Protein AF-Q5Z4M4-F1 (afdb_monomer_lite)

Structure (mmCIF, N/CA/C/O backbone):
data_AF-Q5Z4M4-F1
#
_entry.id   AF-Q5Z4M4-F1
#
loop_
_atom_site.group_PDB
_atom_site.id
_atom_site.type_symbol
_atom_site.label_atom_id
_atom_site.label_alt_id
_atom_site.label_comp_id
_atom_site.label_asym_id
_atom_site.label_entity_id
_atom_site.label_seq_id
_atom_site.pdbx_PDB_ins_code
_atom_site.Cartn_x
_atom_site.Cartn_y
_atom_site.Cartn_z
_atom_site.occupancy
_atom_site.B_iso_or_equiv
_atom_site.auth_seq_id
_atom_site.auth_comp_id
_atom_site.auth_asym_id
_atom_site.auth_atom_id
_atom_site.pdbx_PDB_model_num
ATOM 1 N N . MET A 1 1 ? 0.479 -8.405 30.324 1.00 60.56 1 MET A N 1
ATOM 2 C CA . MET A 1 1 ? 0.797 -7.938 28.948 1.00 60.56 1 MET A CA 1
ATOM 3 C C . MET A 1 1 ? -0.504 -7.679 28.196 1.00 60.56 1 MET A C 1
ATOM 5 O O . MET A 1 1 ? -1.395 -8.503 28.308 1.00 60.56 1 MET A O 1
ATOM 9 N N . GLY A 1 2 ? -0.642 -6.573 27.453 1.00 88.75 2 GLY A N 1
ATOM 10 C CA . GLY A 1 2 ? -1.879 -6.276 26.708 1.00 88.75 2 GLY A CA 1
ATOM 11 C C . GLY A 1 2 ? -1.994 -7.028 25.374 1.00 88.75 2 GLY A C 1
ATOM 12 O O . GLY A 1 2 ? -0.987 -7.223 24.693 1.00 88.75 2 GLY A O 1
ATOM 13 N N . ALA A 1 3 ? -3.215 -7.388 24.960 1.00 89.38 3 ALA A N 1
ATOM 14 C CA . ALA A 1 3 ? -3.481 -8.218 23.774 1.00 89.38 3 ALA A CA 1
ATOM 15 C C . ALA A 1 3 ? -2.821 -7.702 22.475 1.00 89.38 3 ALA A C 1
ATOM 17 O O . ALA A 1 3 ? -2.209 -8.474 21.735 1.00 89.38 3 ALA A O 1
ATOM 18 N N . TYR A 1 4 ? -2.845 -6.386 22.227 1.00 88.88 4 TYR A N 1
ATOM 19 C CA . TYR A 1 4 ? -2.191 -5.778 21.058 1.00 88.88 4 TYR A CA 1
A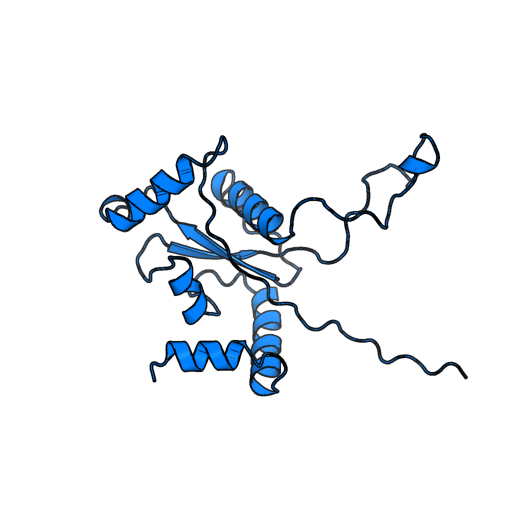TOM 20 C C . TYR A 1 4 ? -0.666 -5.984 21.022 1.00 88.88 4 TYR A C 1
ATOM 22 O O . TYR A 1 4 ? -0.083 -5.993 19.939 1.00 88.88 4 TYR A O 1
ATOM 30 N N . ARG A 1 5 ? -0.009 -6.184 22.176 1.00 90.56 5 ARG A N 1
ATOM 31 C CA . ARG A 1 5 ? 1.423 -6.518 22.242 1.00 90.56 5 ARG A CA 1
ATOM 32 C C . ARG A 1 5 ? 1.662 -7.946 21.751 1.00 90.56 5 ARG A C 1
ATOM 34 O O . ARG A 1 5 ? 2.538 -8.141 20.917 1.00 90.56 5 ARG A O 1
ATOM 41 N N . CYS A 1 6 ? 0.837 -8.907 22.167 1.00 90.75 6 CYS A N 1
ATOM 42 C CA . CYS A 1 6 ? 0.903 -10.293 21.688 1.00 90.75 6 CYS A CA 1
ATOM 43 C C . CYS A 1 6 ? 0.696 -10.373 20.165 1.00 90.75 6 CYS A C 1
ATOM 45 O O . CYS A 1 6 ? 1.494 -10.990 19.461 1.00 90.75 6 CYS A O 1
ATOM 47 N N . VAL A 1 7 ? -0.309 -9.660 19.640 1.00 90.06 7 VAL A N 1
ATOM 48 C CA . VAL A 1 7 ? -0.548 -9.534 18.189 1.00 90.06 7 VAL A CA 1
ATOM 49 C C . VAL A 1 7 ? 0.661 -8.904 17.481 1.00 90.06 7 VAL A C 1
ATOM 51 O O . VAL A 1 7 ? 1.095 -9.397 16.440 1.00 90.06 7 VAL A O 1
ATOM 54 N N . SER A 1 8 ? 1.265 -7.856 18.052 1.00 90.00 8 SER A N 1
ATOM 55 C CA . SER A 1 8 ? 2.482 -7.245 17.502 1.00 90.00 8 SER A CA 1
ATOM 56 C C . SER A 1 8 ? 3.680 -8.194 17.432 1.00 90.00 8 SER A C 1
ATOM 58 O O . SER A 1 8 ? 4.396 -8.152 16.429 1.00 90.00 8 SER A O 1
ATOM 60 N N . GLU A 1 9 ? 3.908 -9.030 18.451 1.00 91.38 9 GLU A N 1
ATOM 61 C CA . GLU A 1 9 ? 4.995 -10.022 18.445 1.00 91.38 9 GLU A CA 1
ATOM 62 C C . GLU A 1 9 ? 4.741 -11.142 17.426 1.00 91.38 9 GLU A C 1
ATOM 64 O O . GLU A 1 9 ? 5.644 -11.501 16.666 1.00 91.38 9 GLU A O 1
ATOM 69 N N . LEU A 1 10 ? 3.499 -11.625 17.314 1.00 90.94 10 LEU A N 1
ATOM 70 C CA . LEU A 1 10 ? 3.113 -12.595 16.285 1.00 90.94 10 LEU A CA 1
ATOM 71 C C . LEU A 1 10 ? 3.422 -12.061 14.872 1.00 90.94 10 LEU A C 1
ATOM 73 O O . LEU A 1 10 ? 4.051 -12.736 14.058 1.00 90.94 10 LEU A O 1
ATOM 77 N N . TRP A 1 11 ? 3.088 -10.794 14.608 1.00 89.25 11 TRP A N 1
ATOM 78 C CA . TRP A 1 11 ? 3.383 -10.124 13.336 1.00 89.25 11 TRP A CA 1
ATOM 79 C C . TRP A 1 11 ? 4.862 -9.770 13.101 1.00 89.25 11 TRP A C 1
ATOM 81 O O . TRP A 1 11 ? 5.203 -9.369 11.981 1.00 89.25 11 TRP A O 1
ATOM 91 N N . ARG A 1 12 ? 5.743 -9.897 14.103 1.00 89.62 12 ARG A N 1
ATOM 92 C CA . ARG A 1 12 ? 7.204 -9.867 13.900 1.00 89.62 12 ARG A CA 1
ATOM 93 C C . ARG A 1 12 ? 7.690 -11.211 13.348 1.00 89.62 12 ARG A C 1
ATOM 95 O O . ARG A 1 12 ? 8.468 -11.228 12.399 1.00 89.62 12 ARG A O 1
ATOM 102 N N . ARG A 1 13 ? 7.155 -12.334 13.843 1.00 91.94 13 ARG A N 1
ATOM 103 C CA . ARG A 1 13 ? 7.494 -13.707 13.412 1.00 91.94 13 ARG A CA 1
ATOM 104 C C . ARG A 1 13 ? 6.708 -14.159 12.167 1.00 91.94 13 ARG A C 1
ATOM 106 O O . ARG A 1 13 ? 6.075 -15.215 12.160 1.00 91.94 13 ARG A O 1
ATOM 113 N N . LYS A 1 14 ? 6.759 -13.372 11.082 1.00 86.00 14 LYS A N 1
ATOM 114 C CA . LYS A 1 14 ? 5.960 -13.601 9.853 1.00 86.00 14 LYS A CA 1
ATOM 115 C C . LYS A 1 14 ? 6.206 -14.939 9.143 1.00 86.00 14 LYS A C 1
ATOM 117 O O . LYS A 1 14 ? 5.315 -15.371 8.424 1.00 86.00 14 LYS A O 1
ATOM 122 N N . GLN A 1 15 ? 7.387 -15.537 9.311 1.00 90.12 15 GLN A N 1
ATOM 123 C CA . GLN A 1 15 ? 7.770 -16.817 8.695 1.00 90.12 15 GLN A CA 1
ATOM 124 C C . GLN A 1 15 ? 7.279 -18.050 9.471 1.00 90.12 15 GLN A C 1
ATOM 126 O O . GLN A 1 15 ? 7.427 -19.156 8.971 1.00 90.12 15 GLN A O 1
ATOM 131 N N . SER A 1 16 ? 6.684 -17.881 10.659 1.00 93.62 16 SER A N 1
ATOM 132 C CA . SER A 1 16 ? 6.052 -18.994 11.382 1.00 93.62 16 SER A CA 1
ATOM 133 C C . SER A 1 16 ? 4.924 -19.628 10.561 1.00 93.62 16 SER A C 1
ATOM 135 O O . SER A 1 16 ? 4.264 -18.939 9.775 1.00 93.62 16 SER A O 1
ATOM 137 N N . ASP A 1 17 ? 4.667 -20.921 10.761 1.00 93.94 17 ASP A N 1
ATOM 138 C CA . ASP A 1 17 ? 3.658 -21.663 9.993 1.00 93.94 17 ASP A CA 1
ATOM 139 C C . ASP A 1 17 ? 2.259 -21.066 10.150 1.00 93.94 17 ASP A C 1
ATOM 141 O O . ASP A 1 17 ? 1.567 -20.843 9.158 1.00 93.94 17 ASP A O 1
ATOM 145 N N . VAL A 1 18 ? 1.892 -20.675 11.377 1.00 92.56 18 VAL A N 1
ATOM 146 C CA . VAL A 1 18 ? 0.624 -19.992 11.688 1.00 92.56 18 VAL A CA 1
ATOM 147 C C . VAL A 1 18 ? 0.470 -18.710 10.863 1.00 92.56 18 VAL A C 1
ATOM 149 O O . VAL A 1 18 ? -0.542 -18.519 10.186 1.00 92.56 18 VAL A O 1
ATOM 152 N N . MET A 1 19 ? 1.480 -17.832 10.863 1.00 90.12 19 MET A N 1
ATOM 153 C CA . MET A 1 19 ? 1.413 -16.580 10.101 1.00 90.12 19 MET A CA 1
ATOM 154 C C . MET A 1 19 ? 1.469 -16.807 8.592 1.00 90.12 19 MET A C 1
ATOM 156 O O . MET A 1 19 ? 0.818 -16.070 7.851 1.00 90.12 19 MET A O 1
ATOM 160 N N . THR A 1 20 ? 2.212 -17.814 8.135 1.00 90.19 20 THR A N 1
ATOM 161 C CA . THR A 1 20 ? 2.309 -18.184 6.720 1.00 90.19 20 THR A CA 1
ATOM 162 C C . THR A 1 20 ? 0.979 -18.737 6.206 1.00 90.19 20 THR A C 1
ATOM 164 O O . THR A 1 20 ? 0.530 -18.337 5.131 1.00 90.19 20 THR A O 1
ATOM 167 N N . PHE A 1 21 ? 0.309 -19.589 6.984 1.00 91.94 21 PHE A N 1
ATOM 168 C CA . PHE A 1 21 ? -1.020 -20.123 6.688 1.00 91.94 21 PHE A CA 1
ATOM 169 C C . PHE A 1 21 ? -2.079 -19.013 6.637 1.00 91.94 21 PHE A C 1
ATOM 171 O O . PHE A 1 21 ? -2.726 -18.829 5.604 1.00 91.94 21 PHE A O 1
ATOM 178 N N . VAL A 1 22 ? -2.190 -18.200 7.696 1.00 89.50 22 VAL A N 1
ATOM 179 C CA . VAL A 1 22 ? -3.161 -17.091 7.768 1.00 89.50 22 VAL A CA 1
ATOM 180 C C . VAL A 1 22 ? -2.960 -16.090 6.627 1.00 89.50 22 VAL A C 1
ATOM 182 O O . VAL A 1 22 ? -3.933 -15.642 6.020 1.00 89.50 22 VAL A O 1
ATOM 185 N N . GLN A 1 23 ? -1.709 -15.758 6.286 1.00 86.12 23 GLN A N 1
ATOM 186 C CA . GLN A 1 23 ? -1.417 -14.895 5.140 1.00 86.12 23 GLN A CA 1
ATOM 187 C C . GLN A 1 23 ? -1.875 -15.539 3.825 1.00 86.12 23 GLN A C 1
ATOM 189 O O . GLN A 1 23 ? -2.590 -14.878 3.071 1.00 86.12 23 GLN A O 1
ATOM 194 N N . ARG A 1 24 ? -1.523 -16.813 3.562 1.00 86.12 24 ARG A N 1
ATOM 195 C CA . ARG A 1 24 ? -1.916 -17.566 2.348 1.00 86.12 24 ARG A CA 1
ATOM 196 C C . ARG A 1 24 ? -3.421 -17.522 2.094 1.00 86.12 24 ARG A C 1
ATOM 198 O O . ARG A 1 24 ? -3.811 -17.176 0.981 1.00 86.12 24 ARG A O 1
ATOM 205 N N . VAL A 1 25 ? -4.233 -17.807 3.114 1.00 87.62 25 VAL A N 1
ATOM 206 C CA . VAL A 1 25 ? -5.702 -17.763 3.016 1.00 87.62 25 VAL A CA 1
ATOM 207 C C . VAL A 1 25 ? -6.184 -16.340 2.705 1.00 87.62 25 VAL A C 1
ATOM 209 O O . VAL A 1 25 ? -6.912 -16.135 1.735 1.00 87.62 25 VAL A O 1
ATOM 212 N N . ARG A 1 26 ? -5.702 -15.328 3.440 1.00 83.69 26 ARG A N 1
ATOM 213 C C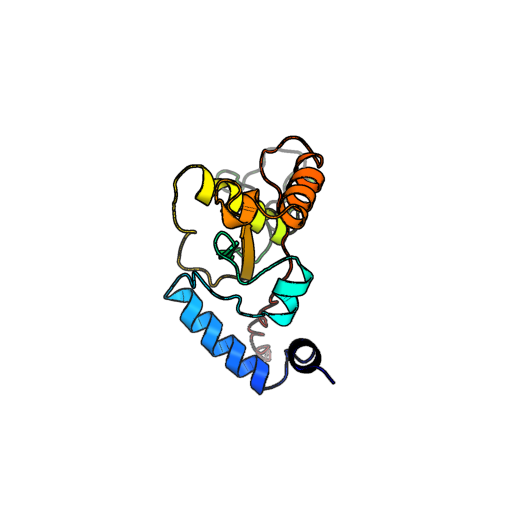A . ARG A 1 26 ? -6.112 -13.924 3.241 1.00 83.69 26 ARG A CA 1
ATOM 214 C C . ARG A 1 26 ? -5.804 -13.389 1.840 1.00 83.69 26 ARG A C 1
ATOM 216 O O . ARG A 1 26 ? -6.659 -12.761 1.233 1.00 83.69 26 ARG A O 1
ATOM 223 N N . CYS A 1 27 ? -4.635 -13.660 1.255 1.00 78.50 27 CYS A N 1
ATOM 224 C CA . CYS A 1 27 ? -4.353 -13.201 -0.119 1.00 78.50 27 CYS A CA 1
ATOM 225 C C . CYS A 1 27 ? -4.912 -14.102 -1.232 1.00 78.50 27 CYS A C 1
ATOM 227 O O . CYS A 1 27 ? -4.666 -13.813 -2.408 1.00 78.50 27 CYS A O 1
ATOM 229 N N . TRP A 1 28 ? -5.623 -15.180 -0.902 1.00 82.00 28 TRP A N 1
ATOM 230 C CA . TRP A 1 28 ? -6.550 -15.827 -1.831 1.00 82.00 28 TRP A CA 1
ATOM 231 C C . TRP A 1 28 ? -7.894 -15.090 -1.812 1.00 82.00 28 TRP A C 1
ATOM 233 O O . TRP A 1 28 ? -8.381 -14.694 -2.869 1.00 82.00 28 TRP A O 1
ATOM 243 N N . ASP A 1 29 ? -8.409 -14.804 -0.616 1.00 81.12 29 ASP A N 1
ATOM 244 C CA . ASP A 1 29 ? -9.665 -14.083 -0.387 1.00 81.12 29 ASP A CA 1
ATOM 245 C C . ASP A 1 29 ? -9.641 -12.661 -0.986 1.00 81.12 29 ASP A C 1
ATOM 247 O O . ASP A 1 29 ? -10.422 -12.334 -1.881 1.00 81.12 29 ASP A O 1
ATOM 251 N N . HIS A 1 30 ? -8.614 -11.870 -0.658 1.00 75.06 30 HIS A N 1
ATOM 252 C CA . HIS A 1 30 ? -8.397 -10.520 -1.198 1.00 75.06 30 HIS A CA 1
ATOM 253 C C . HIS A 1 30 ? -8.158 -10.440 -2.724 1.00 75.06 30 HIS A C 1
ATOM 255 O O . HIS A 1 30 ? -7.974 -9.346 -3.258 1.00 75.06 30 HIS A O 1
ATOM 261 N N . ARG A 1 31 ? -8.078 -11.566 -3.453 1.00 73.50 31 ARG A N 1
ATOM 262 C CA . ARG A 1 31 ? -8.103 -11.554 -4.933 1.00 73.50 31 ARG A CA 1
ATOM 263 C C . ARG A 1 31 ? -9.516 -11.626 -5.493 1.00 73.50 31 ARG A C 1
ATOM 265 O O . ARG A 1 31 ? -9.713 -11.231 -6.637 1.00 73.50 31 ARG A O 1
ATOM 272 N N . ARG A 1 32 ? -10.448 -12.194 -4.726 1.00 70.56 32 ARG A N 1
ATOM 273 C CA . ARG A 1 32 ? -11.846 -12.410 -5.108 1.00 70.56 32 ARG A CA 1
ATOM 274 C C . ARG A 1 32 ? -12.709 -11.214 -4.733 1.00 70.56 32 ARG A C 1
ATOM 276 O O . ARG A 1 32 ? -13.567 -10.835 -5.519 1.00 70.56 32 ARG A O 1
ATOM 283 N N . GLN A 1 33 ? -12.461 -10.616 -3.568 1.00 64.56 33 GLN A N 1
ATOM 284 C CA . GLN A 1 33 ? -13.224 -9.474 -3.069 1.00 64.56 33 GLN A CA 1
ATOM 285 C C . GLN A 1 33 ? -12.291 -8.346 -2.597 1.00 64.56 33 GLN A C 1
ATOM 287 O O . GLN A 1 33 ? -11.312 -8.617 -1.891 1.00 64.56 33 GLN A O 1
ATOM 292 N N . PRO A 1 34 ? -12.572 -7.073 -2.940 1.00 62.44 34 PRO A N 1
ATOM 293 C CA . PRO A 1 34 ? -11.980 -5.948 -2.236 1.00 62.44 34 PRO A CA 1
ATOM 294 C C . PRO A 1 34 ? -12.570 -5.921 -0.821 1.00 62.44 34 PRO A C 1
ATOM 296 O O . PRO A 1 34 ? -13.731 -5.571 -0.626 1.00 62.44 34 PRO A O 1
ATOM 299 N N . ALA A 1 35 ? -11.775 -6.322 0.170 1.00 56.44 35 ALA A N 1
ATOM 300 C CA . ALA A 1 35 ? -12.171 -6.305 1.575 1.00 56.44 35 ALA A CA 1
ATOM 301 C C . ALA A 1 35 ? -12.264 -4.860 2.102 1.00 56.44 35 ALA A C 1
ATOM 303 O O . ALA A 1 35 ? -11.329 -4.351 2.717 1.00 56.44 35 ALA A O 1
ATOM 304 N N . ILE A 1 36 ? -13.387 -4.196 1.829 1.00 66.00 36 ILE A N 1
ATOM 305 C CA . ILE A 1 36 ? -13.757 -2.905 2.417 1.00 66.00 36 ILE A CA 1
ATOM 306 C C . ILE A 1 36 ? -14.246 -3.181 3.843 1.00 66.00 36 ILE A C 1
ATOM 308 O O . ILE A 1 36 ? -15.220 -3.909 4.029 1.00 66.00 36 ILE A O 1
ATOM 312 N N . GLY A 1 37 ? -13.580 -2.629 4.861 1.00 72.75 37 GLY A N 1
ATOM 313 C CA . GLY A 1 37 ? -14.023 -2.799 6.247 1.00 72.75 37 GLY A CA 1
ATOM 314 C C . GLY A 1 37 ? -12.905 -2.755 7.284 1.00 72.75 37 GLY A C 1
ATOM 315 O O . GLY A 1 37 ? -12.114 -1.817 7.328 1.00 72.75 37 GLY A O 1
ATOM 316 N N . ARG A 1 38 ? -12.884 -3.748 8.184 1.00 78.12 38 ARG A N 1
ATOM 317 C CA . ARG A 1 38 ? -11.967 -3.777 9.336 1.00 78.12 38 ARG A CA 1
ATOM 318 C C . ARG A 1 38 ? -10.524 -4.081 8.897 1.00 78.12 38 ARG A C 1
ATOM 320 O O . ARG A 1 38 ? -10.332 -4.989 8.090 1.00 78.12 38 ARG A O 1
ATOM 327 N N . PRO A 1 39 ? -9.504 -3.418 9.477 1.00 83.44 39 PRO A N 1
ATOM 328 C CA . PRO A 1 39 ? -8.110 -3.657 9.115 1.00 83.44 39 PRO A CA 1
ATOM 329 C C . PRO A 1 39 ? -7.675 -5.093 9.425 1.00 83.44 39 PRO A C 1
ATOM 331 O O . PRO A 1 39 ? -7.889 -5.606 10.528 1.00 83.44 39 PRO A O 1
ATOM 334 N N . THR A 1 40 ? -6.927 -5.696 8.501 1.00 83.62 40 THR A N 1
ATOM 335 C CA . THR A 1 40 ? -6.301 -7.026 8.640 1.00 83.62 40 THR A CA 1
ATOM 336 C C . THR A 1 40 ? -5.364 -7.098 9.848 1.00 83.62 40 THR A C 1
ATOM 338 O O . THR A 1 40 ? -5.099 -8.184 10.388 1.00 83.62 40 THR A O 1
ATOM 341 N N . ARG A 1 41 ? -4.847 -5.932 10.266 1.00 86.94 41 ARG A N 1
ATOM 342 C CA . ARG A 1 41 ? -3.900 -5.750 11.364 1.00 86.94 41 ARG A CA 1
ATOM 343 C C . ARG A 1 41 ? -4.282 -4.559 12.282 1.00 86.94 41 ARG A C 1
ATOM 345 O O . ARG A 1 41 ? -3.716 -3.469 12.141 1.00 86.94 41 ARG A O 1
ATOM 352 N N . PRO A 1 42 ? -5.181 -4.751 13.268 1.00 86.94 42 PRO A N 1
ATOM 353 C CA . PRO A 1 42 ? -5.690 -3.663 14.114 1.00 86.94 42 PRO A CA 1
ATOM 354 C C . PRO A 1 42 ? -4.658 -3.097 15.106 1.00 86.94 42 PRO A C 1
ATOM 356 O O . PRO A 1 42 ? -4.705 -1.910 15.420 1.00 86.94 42 PRO A O 1
ATOM 359 N N . ASP A 1 43 ? -3.683 -3.896 15.570 1.00 89.19 43 ASP A N 1
ATOM 360 C CA . ASP A 1 43 ? -2.600 -3.419 16.455 1.00 89.19 43 ASP A CA 1
ATOM 361 C C . ASP A 1 43 ? -1.716 -2.368 15.776 1.00 89.19 43 ASP A C 1
ATOM 363 O O . ASP A 1 43 ? -1.168 -1.484 16.435 1.00 89.19 43 ASP A O 1
ATOM 367 N N . LYS A 1 44 ? -1.568 -2.480 14.452 1.00 86.75 44 LYS A N 1
ATOM 368 C CA . LYS A 1 44 ? -0.816 -1.529 13.649 1.00 86.75 44 LYS A CA 1
ATOM 369 C C . LYS A 1 44 ? -1.685 -0.352 13.249 1.00 86.75 44 LYS A C 1
ATOM 371 O O . LYS A 1 44 ? -1.228 0.764 13.445 1.00 86.75 44 LYS A O 1
ATOM 376 N N . ALA A 1 45 ? -2.892 -0.588 12.731 1.00 87.12 45 ALA A N 1
ATOM 377 C CA . ALA A 1 45 ? -3.789 0.477 12.287 1.00 87.12 45 ALA A CA 1
ATOM 378 C C . ALA A 1 45 ? -3.974 1.544 13.384 1.00 87.12 45 ALA A C 1
ATOM 380 O O . ALA A 1 45 ? -3.713 2.722 13.146 1.00 87.12 45 ALA A O 1
ATOM 381 N N . ARG A 1 46 ? -4.250 1.126 14.630 1.00 87.81 46 ARG A N 1
ATOM 382 C CA . ARG A 1 46 ? -4.387 2.043 15.779 1.00 87.81 46 ARG A CA 1
ATOM 383 C C . ARG A 1 46 ? -3.143 2.889 16.074 1.00 87.81 46 ARG A C 1
ATOM 385 O O . ARG A 1 46 ? -3.275 4.015 16.535 1.00 87.81 46 ARG A O 1
ATOM 392 N N . ARG A 1 47 ? -1.929 2.395 15.790 1.00 87.19 47 ARG A N 1
ATOM 393 C CA . ARG A 1 47 ? -0.682 3.184 15.933 1.00 87.19 47 ARG A CA 1
ATOM 394 C C . ARG A 1 47 ? -0.506 4.244 14.846 1.00 87.19 47 ARG A C 1
ATOM 396 O O . ARG A 1 47 ? 0.394 5.065 14.962 1.00 87.19 47 ARG A O 1
ATOM 403 N N . LEU A 1 48 ? -1.304 4.186 13.784 1.00 82.69 48 LEU A N 1
ATOM 404 C CA . LEU A 1 48 ? -1.275 5.120 12.657 1.00 82.69 48 LEU A CA 1
ATOM 405 C C . LEU A 1 48 ? -2.390 6.168 12.730 1.00 82.69 48 LEU A C 1
ATOM 407 O O . LEU A 1 48 ? -2.460 7.012 11.847 1.00 82.69 48 LEU A O 1
ATOM 411 N N . GLY A 1 49 ? -3.249 6.101 13.753 1.00 84.50 49 GLY A N 1
ATOM 412 C CA . GLY A 1 49 ? -4.411 6.976 13.901 1.00 84.50 49 GLY A CA 1
ATOM 413 C C . GLY A 1 49 ? -5.747 6.359 13.477 1.00 84.50 49 GLY A C 1
ATOM 414 O O . GLY A 1 49 ? -6.751 7.058 13.537 1.00 84.50 49 GLY A O 1
ATOM 415 N N . ASP A 1 50 ? -5.797 5.074 13.095 1.00 86.12 50 ASP A N 1
ATOM 416 C CA . ASP A 1 50 ? -7.077 4.385 12.870 1.00 86.12 50 ASP A CA 1
ATOM 417 C C . ASP A 1 50 ? -7.896 4.310 14.165 1.00 86.12 50 ASP A C 1
ATOM 419 O O . ASP A 1 50 ? -7.397 3.889 15.220 1.00 86.12 50 ASP A O 1
ATOM 423 N N . LYS A 1 51 ? -9.173 4.674 14.067 1.00 88.31 51 LYS A N 1
ATOM 424 C CA . LYS A 1 51 ? -10.145 4.610 15.157 1.00 88.31 51 LYS A CA 1
ATOM 425 C C . LYS A 1 51 ? -11.378 3.873 14.664 1.00 88.31 51 LYS A C 1
ATOM 427 O O . LYS A 1 51 ? -11.865 4.112 13.568 1.00 88.31 51 LYS A O 1
ATOM 432 N N . ALA A 1 52 ? -11.946 3.035 15.526 1.00 88.19 52 ALA A N 1
ATOM 433 C CA . ALA A 1 52 ? -13.207 2.353 15.255 1.00 88.19 52 ALA A CA 1
ATOM 434 C C . ALA A 1 52 ? -14.407 3.307 15.442 1.00 88.19 52 ALA A C 1
ATOM 436 O O . ALA A 1 52 ? -15.226 3.098 16.333 1.00 88.19 52 ALA A O 1
ATOM 437 N N . LYS A 1 53 ? -14.477 4.362 14.623 1.00 88.56 53 LYS A N 1
ATOM 438 C CA . LYS A 1 53 ? -15.622 5.273 14.496 1.00 88.56 53 LYS A CA 1
ATOM 439 C C . LYS A 1 53 ? -16.037 5.407 13.030 1.00 88.56 53 LYS A C 1
ATOM 441 O O . LYS A 1 53 ? -15.278 5.045 12.131 1.00 88.56 53 LYS A O 1
ATOM 446 N N . GLN A 1 54 ? -17.246 5.907 12.797 1.00 87.31 54 GLN A N 1
ATOM 447 C CA . GLN A 1 54 ? -17.747 6.153 11.446 1.00 87.31 54 GLN A CA 1
ATOM 448 C C . GLN A 1 54 ? -16.883 7.211 10.729 1.00 87.31 54 GLN A C 1
ATOM 450 O O . GLN A 1 54 ? -16.297 8.089 11.366 1.00 87.31 54 GLN A O 1
ATOM 455 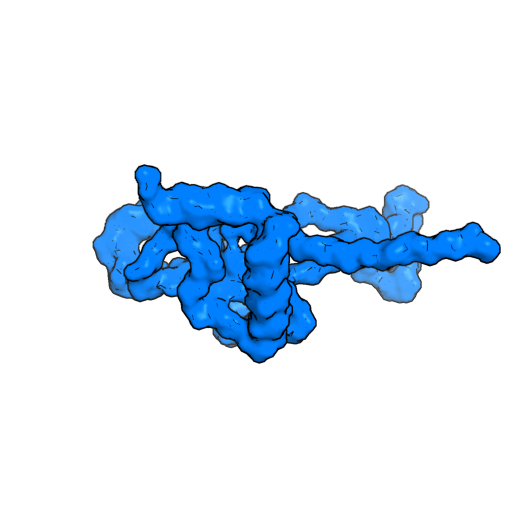N N . GLY A 1 55 ? -16.753 7.069 9.408 1.00 84.00 55 GLY A N 1
ATOM 456 C CA . GLY A 1 55 ? -15.911 7.917 8.558 1.00 84.00 55 GLY A CA 1
ATOM 457 C C . GLY A 1 55 ? -14.441 7.483 8.404 1.00 84.00 55 GLY A C 1
ATOM 458 O O . GLY A 1 55 ? -13.756 8.025 7.541 1.00 84.00 55 GLY A O 1
ATOM 459 N N . TYR A 1 56 ? -13.947 6.486 9.152 1.00 85.44 56 TYR A N 1
ATOM 460 C CA . TYR A 1 56 ? -12.718 5.769 8.770 1.00 85.44 56 TYR A CA 1
ATOM 461 C C . TYR A 1 56 ? -13.049 4.610 7.832 1.00 85.44 56 TYR A C 1
ATOM 463 O O . TYR A 1 56 ? -13.939 3.806 8.114 1.00 85.44 56 TYR A O 1
ATOM 471 N N . VAL A 1 57 ? -12.287 4.482 6.745 1.00 84.00 57 VAL A N 1
ATOM 472 C CA . VAL A 1 57 ? -12.408 3.374 5.789 1.00 84.00 57 VAL A CA 1
ATOM 473 C C . VAL A 1 57 ? -11.027 2.795 5.514 1.00 84.00 57 VAL A C 1
ATOM 475 O O . VAL A 1 57 ? -10.113 3.517 5.124 1.00 84.00 57 VAL A O 1
ATOM 478 N N . VAL A 1 58 ? -10.862 1.482 5.681 1.00 83.19 58 VAL A N 1
ATOM 479 C CA . VAL A 1 58 ? -9.636 0.786 5.268 1.00 83.19 58 VAL A CA 1
ATOM 480 C C . VAL A 1 58 ? -9.865 0.162 3.898 1.00 83.19 58 VAL A C 1
ATOM 482 O O . VAL A 1 58 ? -10.741 -0.689 3.741 1.00 83.19 58 VAL A O 1
ATOM 485 N N . LEU A 1 59 ? -9.070 0.585 2.912 1.00 80.56 59 LEU A N 1
ATOM 486 C CA . LEU A 1 59 ? -9.126 0.074 1.545 1.00 80.56 59 LEU A CA 1
ATOM 487 C C . LEU A 1 59 ? -7.867 -0.738 1.188 1.00 80.56 59 LEU A C 1
ATOM 489 O O . LEU A 1 59 ? -6.739 -0.269 1.394 1.00 80.56 59 LEU A O 1
ATOM 493 N N . PRO A 1 60 ? -8.024 -1.943 0.609 1.00 79.69 60 PRO A N 1
ATOM 494 C CA . PRO A 1 60 ? -6.913 -2.729 0.091 1.00 79.69 60 PRO A CA 1
ATOM 495 C C . PRO A 1 60 ? -6.464 -2.210 -1.286 1.00 79.69 60 PRO A C 1
ATOM 497 O O . PRO A 1 60 ? -7.233 -2.201 -2.245 1.00 79.69 60 PRO A O 1
ATOM 500 N N . CYS A 1 61 ? -5.189 -1.834 -1.417 1.00 78.62 61 CYS A N 1
ATOM 501 C CA . CYS A 1 61 ? -4.620 -1.333 -2.668 1.00 78.62 61 CYS A CA 1
ATOM 502 C C . CYS A 1 61 ? -3.767 -2.398 -3.401 1.00 78.62 61 CYS A C 1
ATOM 504 O O . CYS A 1 61 ? -2.748 -2.872 -2.862 1.00 78.62 61 CYS A O 1
ATOM 506 N N . PRO A 1 62 ? -4.107 -2.756 -4.657 1.00 76.38 62 PRO A N 1
ATOM 507 C CA . PRO A 1 62 ? -3.225 -3.507 -5.539 1.00 76.38 62 PRO A CA 1
ATOM 508 C C . PRO A 1 62 ? -2.044 -2.633 -5.978 1.00 76.38 62 PRO A C 1
ATOM 510 O O . PRO A 1 62 ? -2.197 -1.559 -6.546 1.00 76.38 62 PRO A O 1
ATOM 513 N N . SER A 1 63 ? -0.826 -3.128 -5.763 1.00 77.44 63 SER A N 1
ATOM 514 C CA . SER A 1 63 ? 0.404 -2.468 -6.217 1.00 77.44 63 SER A CA 1
ATOM 515 C C . SER A 1 63 ? 1.284 -3.484 -6.932 1.00 77.44 63 SER A C 1
ATOM 517 O O . SER A 1 63 ? 1.624 -4.524 -6.359 1.00 77.44 63 SER A O 1
ATOM 519 N N . ARG A 1 64 ? 1.636 -3.226 -8.197 1.00 80.31 64 ARG A N 1
ATOM 520 C CA . ARG A 1 64 ? 2.429 -4.170 -9.000 1.00 80.31 64 ARG A CA 1
ATOM 521 C C . ARG A 1 64 ? 3.867 -4.266 -8.475 1.00 80.31 64 ARG A C 1
ATOM 523 O O . ARG A 1 64 ? 4.498 -3.281 -8.089 1.00 80.31 64 ARG A O 1
ATOM 530 N N . ARG A 1 65 ? 4.401 -5.489 -8.453 1.00 80.94 65 ARG A N 1
ATOM 531 C CA . ARG A 1 65 ? 5.793 -5.780 -8.067 1.00 80.94 65 ARG A CA 1
ATOM 532 C C . ARG A 1 65 ? 6.736 -5.586 -9.267 1.00 80.94 65 ARG A C 1
ATOM 534 O O . ARG A 1 65 ? 6.275 -5.400 -10.384 1.00 80.94 65 ARG A O 1
ATOM 541 N N . GLY A 1 66 ? 8.051 -5.613 -9.028 1.00 85.56 66 GLY A N 1
ATOM 542 C CA . GLY A 1 66 ? 9.076 -5.330 -10.052 1.00 85.56 66 GLY A CA 1
ATOM 543 C C . GLY A 1 66 ? 9.573 -3.875 -10.082 1.00 85.56 66 GLY A C 1
ATOM 544 O O . GLY A 1 66 ? 9.237 -3.087 -9.194 1.00 85.56 66 GLY A O 1
ATOM 545 N N . GLY A 1 67 ? 10.430 -3.550 -11.054 1.00 85.25 67 GLY A N 1
ATOM 546 C CA . GLY A 1 67 ? 10.887 -2.183 -11.350 1.00 85.25 67 GLY A CA 1
ATOM 547 C C . GLY A 1 67 ? 9.898 -1.411 -12.231 1.00 85.25 67 GLY A C 1
ATOM 548 O O . GLY A 1 67 ? 8.769 -1.856 -12.436 1.00 85.25 67 GLY A O 1
ATOM 549 N N . ARG A 1 68 ? 10.316 -0.263 -12.779 1.00 88.00 68 ARG A N 1
ATOM 550 C CA . ARG A 1 68 ? 9.516 0.511 -13.743 1.00 88.00 68 ARG A CA 1
ATOM 551 C C . ARG A 1 68 ? 10.146 0.394 -15.129 1.00 88.00 68 ARG A C 1
ATOM 553 O O . ARG A 1 68 ? 11.222 0.933 -15.348 1.00 88.00 68 ARG A O 1
ATOM 560 N N . LYS A 1 69 ? 9.457 -0.237 -16.084 1.00 90.56 69 LYS A N 1
ATOM 561 C CA . LYS A 1 69 ? 9.857 -0.172 -17.498 1.00 90.56 69 LYS A CA 1
ATOM 562 C C . LYS A 1 69 ? 9.646 1.255 -18.022 1.00 90.56 69 LYS A C 1
ATOM 564 O O . LYS A 1 69 ? 8.619 1.871 -17.726 1.00 90.56 69 LYS A O 1
ATOM 569 N N . ARG A 1 70 ? 10.587 1.781 -18.809 1.00 91.38 70 ARG A N 1
ATOM 570 C CA . ARG A 1 70 ? 10.390 3.051 -19.527 1.00 91.38 70 ARG A CA 1
ATOM 571 C C . ARG A 1 70 ? 9.311 2.881 -20.615 1.00 91.38 70 ARG A C 1
ATOM 573 O O . ARG A 1 70 ? 9.421 1.930 -21.391 1.00 91.38 70 ARG A O 1
ATOM 580 N N . PRO A 1 71 ? 8.291 3.755 -20.704 1.00 91.50 71 PRO A N 1
ATOM 581 C CA . PRO A 1 71 ? 7.339 3.728 -21.811 1.00 91.50 71 PRO A CA 1
ATOM 582 C C . PRO A 1 71 ? 8.032 4.265 -23.069 1.00 91.50 71 PRO A C 1
ATOM 584 O O . PRO A 1 71 ? 8.368 5.444 -23.137 1.00 91.50 71 PRO A O 1
ATOM 587 N N . VAL A 1 72 ? 8.317 3.382 -24.027 1.00 93.31 72 VAL A N 1
ATOM 588 C CA . VAL A 1 72 ? 9.017 3.705 -25.279 1.00 93.31 72 VAL A CA 1
ATOM 589 C C . VAL A 1 72 ? 8.481 2.800 -26.385 1.00 93.31 72 VAL A C 1
ATOM 591 O O . VAL A 1 72 ? 8.371 1.587 -26.182 1.00 93.31 72 VAL A O 1
ATOM 594 N N . HIS A 1 73 ? 8.170 3.361 -27.556 1.00 91.75 73 HIS A N 1
ATOM 595 C CA . HIS A 1 73 ? 7.735 2.577 -28.713 1.00 91.75 73 HIS A CA 1
ATOM 596 C C . HIS A 1 73 ? 8.840 1.601 -29.151 1.00 91.75 73 HIS A C 1
ATOM 598 O O . HIS A 1 73 ? 10.008 1.983 -29.237 1.00 91.75 73 HIS A O 1
ATOM 604 N N . LYS A 1 74 ? 8.485 0.323 -29.358 1.00 91.44 74 LYS A N 1
ATOM 605 C CA . LYS A 1 74 ? 9.400 -0.797 -29.690 1.00 91.44 74 LYS A CA 1
ATOM 606 C C . LYS A 1 74 ? 10.613 -0.989 -28.752 1.00 91.44 74 LYS A C 1
ATOM 608 O O . LYS A 1 74 ? 11.436 -1.857 -29.001 1.00 91.44 74 LYS A O 1
ATOM 613 N N . GLY A 1 75 ? 10.718 -0.237 -27.651 1.00 90.50 75 GLY A N 1
ATOM 614 C CA . GLY A 1 75 ? 11.913 -0.223 -26.804 1.00 90.50 75 GLY A CA 1
ATOM 615 C C . GLY A 1 75 ? 13.130 0.467 -27.435 1.00 90.50 75 GLY A C 1
ATOM 616 O O . GLY A 1 75 ? 14.245 0.169 -27.029 1.00 90.50 75 GLY A O 1
ATOM 617 N N . ILE A 1 76 ? 12.952 1.375 -28.400 1.00 92.19 76 ILE A N 1
ATOM 618 C CA . ILE A 1 76 ? 14.067 2.069 -29.071 1.00 92.19 76 ILE A CA 1
ATOM 619 C C . ILE A 1 76 ? 14.219 3.481 -28.495 1.00 92.19 76 ILE A C 1
ATOM 621 O O . ILE A 1 76 ? 13.305 4.295 -28.603 1.00 92.19 76 ILE A O 1
ATOM 625 N N . VAL A 1 77 ? 15.368 3.788 -27.880 1.00 93.62 77 VAL A N 1
ATOM 626 C CA . VAL A 1 77 ? 15.648 5.116 -27.303 1.00 93.62 77 VAL A CA 1
ATOM 627 C C . VAL A 1 77 ? 16.710 5.844 -28.131 1.00 93.62 77 VAL A C 1
ATOM 629 O O . VAL A 1 77 ? 17.899 5.557 -28.004 1.00 93.62 77 VAL A O 1
ATOM 632 N N . TYR A 1 78 ? 16.290 6.836 -28.918 1.00 92.06 78 TYR A N 1
ATOM 633 C CA . TYR A 1 78 ? 17.139 7.661 -29.796 1.00 92.06 78 TYR A CA 1
ATOM 634 C C . TYR A 1 78 ? 18.000 8.684 -29.028 1.00 92.06 78 TYR A C 1
ATOM 636 O O . TYR A 1 78 ? 17.909 9.890 -29.231 1.00 92.06 78 TYR A O 1
ATOM 644 N N . SER A 1 79 ? 18.803 8.217 -28.072 1.00 92.88 79 SER A N 1
ATOM 645 C CA . SER A 1 79 ? 19.601 9.066 -27.180 1.00 92.88 79 SER A CA 1
ATOM 646 C C . SER A 1 79 ? 20.985 8.474 -26.910 1.00 92.88 79 SER A C 1
ATOM 648 O O . SER A 1 79 ? 21.219 7.291 -27.171 1.00 92.88 79 SER A O 1
ATOM 650 N N . LYS A 1 80 ? 21.890 9.292 -26.348 1.00 94.94 80 LYS A N 1
ATOM 651 C CA . LYS A 1 80 ? 23.246 8.878 -25.943 1.00 94.94 80 LYS A CA 1
ATOM 652 C C . LYS A 1 80 ? 23.205 7.583 -25.101 1.00 94.94 80 LYS A C 1
ATOM 654 O O . LYS A 1 80 ? 22.296 7.464 -24.275 1.00 94.94 80 LYS A O 1
ATOM 659 N N . PRO A 1 81 ? 24.194 6.669 -25.209 1.00 92.69 81 PRO A N 1
ATOM 660 C CA . PRO A 1 81 ? 24.173 5.345 -24.563 1.00 92.69 81 PRO A CA 1
ATOM 661 C C . PRO A 1 81 ? 23.771 5.336 -23.079 1.00 92.69 81 PRO A C 1
ATOM 663 O O . PRO A 1 81 ? 22.959 4.513 -22.662 1.00 92.69 81 PRO A O 1
ATOM 666 N N . LYS A 1 82 ? 24.221 6.334 -22.302 1.00 93.75 82 LYS A N 1
ATOM 667 C CA . LYS A 1 82 ? 23.842 6.568 -20.890 1.00 93.75 82 LYS A CA 1
ATOM 668 C C . LYS A 1 82 ? 22.326 6.540 -20.622 1.00 93.75 82 LYS A C 1
ATOM 670 O O . LYS A 1 82 ? 21.902 6.202 -19.520 1.00 93.75 82 LYS A O 1
ATOM 675 N N . HIS A 1 83 ? 21.505 6.916 -21.600 1.00 92.62 83 HIS A N 1
ATOM 676 C CA . HIS A 1 83 ? 20.054 7.044 -21.467 1.00 92.62 83 HIS A CA 1
ATOM 677 C C . HIS A 1 83 ? 19.267 5.908 -22.141 1.00 92.62 83 HIS A C 1
ATOM 679 O O . HIS A 1 83 ? 18.037 5.937 -22.098 1.00 92.62 83 HIS A O 1
ATOM 685 N N . GLN A 1 84 ? 19.930 4.896 -22.712 1.00 91.88 84 GLN A N 1
ATOM 686 C CA . GLN A 1 84 ? 19.277 3.785 -23.423 1.00 91.88 84 GLN A CA 1
ATOM 687 C C . GLN A 1 84 ? 18.691 2.698 -22.498 1.00 91.88 84 GLN A C 1
ATOM 689 O O . GLN A 1 84 ? 17.979 1.810 -22.958 1.00 91.88 84 GLN A O 1
ATOM 694 N N . GLY A 1 85 ? 18.921 2.773 -21.182 1.00 91.75 85 GLY A N 1
ATOM 695 C CA . GLY A 1 85 ? 18.341 1.839 -20.210 1.00 91.75 85 GLY A CA 1
ATOM 696 C C . GLY A 1 85 ? 16.803 1.871 -20.171 1.00 91.75 85 GLY A C 1
ATOM 697 O O . GLY A 1 85 ? 16.195 2.936 -20.039 1.00 91.75 85 GLY A O 1
ATOM 698 N N . ILE A 1 86 ? 16.168 0.692 -20.251 1.00 91.25 86 ILE A N 1
ATOM 699 C CA . ILE A 1 86 ? 14.697 0.540 -20.340 1.00 91.25 86 ILE A CA 1
ATOM 700 C C . ILE A 1 86 ? 14.111 -0.292 -19.192 1.00 91.25 86 ILE A C 1
ATOM 702 O O . ILE A 1 86 ? 13.120 0.122 -18.588 1.00 91.25 86 ILE A O 1
ATOM 706 N N . THR A 1 87 ? 14.686 -1.466 -18.906 1.00 88.75 87 THR A N 1
ATOM 707 C CA . THR A 1 87 ? 14.071 -2.481 -18.021 1.00 88.75 87 THR A CA 1
ATOM 708 C C . THR A 1 87 ? 14.564 -2.415 -16.575 1.00 88.75 87 THR A C 1
ATOM 710 O O . THR 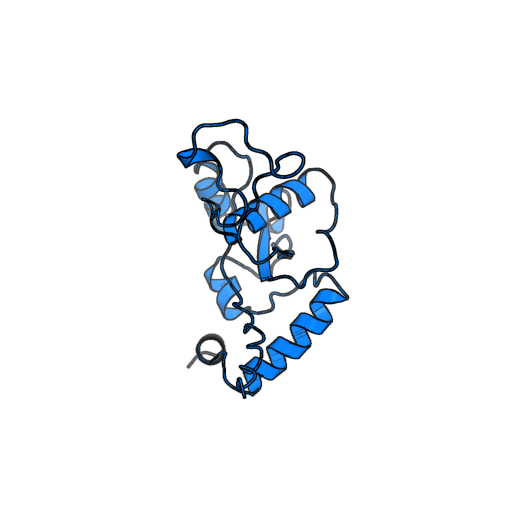A 1 87 ? 13.773 -2.582 -15.652 1.00 88.75 87 THR A O 1
ATOM 713 N N . GLN A 1 88 ? 15.853 -2.141 -16.353 1.00 88.12 88 GLN A N 1
ATOM 714 C CA . GLN A 1 88 ? 16.476 -2.152 -15.018 1.00 88.12 88 GLN A CA 1
ATOM 715 C C . GLN A 1 88 ? 16.286 -0.835 -14.231 1.00 88.12 88 GLN A C 1
ATOM 717 O O . GLN A 1 88 ? 16.959 -0.591 -13.230 1.00 88.12 88 GLN A O 1
ATOM 722 N N . LEU A 1 89 ? 15.360 0.028 -14.660 1.00 90.31 89 LEU A N 1
ATOM 723 C CA . LEU A 1 89 ? 15.093 1.302 -13.999 1.00 90.31 89 LEU A CA 1
ATOM 724 C C . LEU A 1 89 ? 14.292 1.099 -12.700 1.00 90.31 89 LEU A C 1
ATOM 726 O O . LEU A 1 89 ? 13.215 0.491 -12.668 1.00 90.31 89 LEU A O 1
ATOM 730 N N . LYS A 1 90 ? 14.816 1.662 -11.609 1.00 90.25 90 LYS A N 1
ATOM 731 C CA . LYS A 1 90 ? 14.113 1.785 -10.326 1.00 90.25 90 LYS A CA 1
ATOM 732 C C . LYS A 1 90 ? 13.249 3.048 -10.350 1.00 90.25 90 LYS A C 1
ATOM 734 O O . LYS A 1 90 ? 13.629 4.055 -10.943 1.00 90.25 90 LYS A O 1
ATOM 739 N N . PHE A 1 91 ? 12.077 2.997 -9.722 1.00 88.06 91 PHE A N 1
ATOM 740 C CA . PHE A 1 91 ? 11.261 4.197 -9.541 1.00 88.06 91 PHE A CA 1
ATOM 741 C C . PHE A 1 91 ? 11.767 5.003 -8.339 1.00 88.06 91 PHE A C 1
ATOM 743 O O . PHE A 1 91 ? 12.210 4.411 -7.359 1.00 88.06 91 PHE A O 1
ATOM 750 N N . GLN A 1 92 ? 11.701 6.335 -8.428 1.00 89.19 92 GLN A N 1
ATOM 751 C CA . GLN A 1 92 ? 12.245 7.239 -7.408 1.00 89.19 92 GLN A CA 1
ATOM 752 C C . GLN A 1 92 ? 11.410 7.253 -6.118 1.00 89.19 92 GLN A C 1
ATOM 754 O O . GLN A 1 92 ? 11.962 7.362 -5.029 1.00 89.19 92 GLN A O 1
ATOM 759 N N . ARG A 1 93 ? 10.077 7.119 -6.220 1.00 87.94 93 ARG A N 1
ATOM 760 C CA . ARG A 1 93 ? 9.195 7.022 -5.045 1.00 87.94 93 ARG A CA 1
ATOM 761 C C . ARG A 1 93 ? 9.025 5.567 -4.610 1.00 87.94 93 ARG A C 1
ATOM 763 O O . ARG A 1 93 ? 9.018 4.641 -5.424 1.00 87.94 93 ARG A O 1
ATOM 770 N N . ASN A 1 94 ? 8.777 5.373 -3.319 1.00 85.75 94 ASN A N 1
ATOM 771 C CA . ASN A 1 94 ? 8.392 4.074 -2.775 1.00 85.75 94 ASN A CA 1
ATOM 772 C C . ASN A 1 94 ? 7.011 3.640 -3.295 1.00 85.75 94 ASN A C 1
ATOM 774 O O . ASN A 1 94 ? 6.087 4.446 -3.371 1.00 85.75 94 ASN A O 1
ATOM 778 N N . LYS A 1 95 ? 6.823 2.334 -3.538 1.00 83.38 95 LYS A N 1
ATOM 779 C CA . LYS A 1 95 ? 5.526 1.748 -3.955 1.00 83.38 95 LYS A CA 1
ATOM 780 C C . LYS A 1 95 ? 4.357 2.038 -3.009 1.00 83.38 95 LYS A C 1
ATOM 782 O O . LYS A 1 95 ? 3.213 1.918 -3.428 1.00 83.38 95 LYS A O 1
ATOM 787 N N . ARG A 1 96 ? 4.655 2.396 -1.757 1.00 81.00 96 ARG A N 1
ATOM 788 C CA . ARG A 1 96 ? 3.674 2.818 -0.753 1.00 81.00 96 ARG A CA 1
ATOM 789 C C . ARG A 1 96 ? 3.065 4.180 -1.113 1.00 81.00 96 ARG A C 1
ATOM 791 O O . ARG A 1 96 ? 1.865 4.251 -1.310 1.00 81.00 96 ARG A O 1
ATOM 798 N N . SER A 1 97 ? 3.908 5.184 -1.368 1.00 84.19 97 SER A N 1
ATOM 799 C CA . SER A 1 97 ? 3.489 6.507 -1.860 1.00 84.19 97 SER A CA 1
ATOM 800 C C . SER A 1 97 ? 2.745 6.420 -3.198 1.00 84.19 97 SER A C 1
ATOM 802 O O . SER A 1 97 ? 1.785 7.148 -3.397 1.00 84.19 97 SER A O 1
ATOM 804 N N . VAL A 1 98 ? 3.113 5.480 -4.079 1.00 83.25 98 VAL A N 1
ATOM 805 C CA . VAL A 1 98 ? 2.339 5.215 -5.309 1.00 83.25 98 VAL A CA 1
ATOM 806 C C . VAL A 1 98 ? 0.955 4.635 -5.004 1.00 83.25 98 VAL A C 1
ATOM 808 O O . VAL A 1 98 ? -0.008 5.000 -5.658 1.00 83.25 98 VAL A O 1
ATOM 811 N N . ALA A 1 99 ? 0.836 3.728 -4.031 1.00 81.19 99 ALA A N 1
ATOM 812 C CA . ALA A 1 99 ? -0.456 3.170 -3.626 1.00 81.19 99 ALA A CA 1
ATOM 813 C C . ALA A 1 99 ? -1.359 4.222 -2.950 1.00 81.19 99 ALA A C 1
ATOM 815 O O . ALA A 1 99 ? -2.564 4.223 -3.183 1.00 81.19 99 ALA A O 1
ATOM 816 N N . GLU A 1 100 ? -0.768 5.122 -2.157 1.00 80.38 100 GLU A N 1
ATOM 817 C CA . GLU A 1 100 ? -1.433 6.291 -1.559 1.00 80.38 100 GLU A CA 1
ATOM 818 C C . GLU A 1 100 ? -2.004 7.210 -2.650 1.00 80.38 100 GLU A C 1
ATOM 820 O O . GLU A 1 100 ? -3.203 7.468 -2.667 1.00 80.38 100 GLU A O 1
ATOM 825 N N . GLU A 1 101 ? -1.165 7.610 -3.610 1.00 80.31 101 GLU A N 1
ATOM 826 C CA . GLU A 1 101 ? -1.519 8.463 -4.755 1.00 80.31 101 GLU A CA 1
ATOM 827 C C . GLU A 1 101 ? -2.593 7.820 -5.655 1.00 80.31 101 GLU A C 1
ATOM 829 O O . GLU A 1 101 ? -3.518 8.499 -6.096 1.00 80.31 101 GLU A O 1
ATOM 834 N N . LEU A 1 102 ? -2.525 6.499 -5.874 1.00 77.44 102 LEU A N 1
ATOM 835 C CA . LEU A 1 102 ? -3.521 5.756 -6.656 1.00 77.44 102 LEU A CA 1
ATOM 836 C C . LEU A 1 102 ? -4.910 5.749 -6.006 1.00 77.44 102 LEU A C 1
ATOM 838 O O . LEU A 1 102 ? -5.886 5.982 -6.713 1.00 77.44 102 LEU A O 1
ATOM 842 N N . LEU A 1 103 ? -5.014 5.485 -4.696 1.00 74.06 103 LEU A N 1
ATOM 843 C CA . LEU A 1 103 ? -6.313 5.507 -4.010 1.00 74.06 103 LEU A CA 1
ATOM 844 C C . LEU A 1 103 ? -6.834 6.928 -3.778 1.00 74.06 103 LEU A C 1
ATOM 846 O O . LEU A 1 103 ? -8.044 7.132 -3.840 1.00 74.06 103 LEU A O 1
ATOM 850 N N . GLY A 1 104 ? -5.939 7.894 -3.543 1.00 70.19 104 GLY A N 1
ATOM 851 C CA . GLY A 1 104 ? -6.297 9.308 -3.445 1.00 70.19 104 GLY A CA 1
ATOM 852 C C . GLY A 1 104 ? -6.986 9.806 -4.714 1.00 70.19 104 GLY A C 1
ATOM 853 O O . GLY A 1 104 ? -8.061 10.383 -4.625 1.00 70.19 104 GLY A O 1
ATOM 854 N N . ALA A 1 105 ? -6.426 9.510 -5.890 1.00 66.06 105 ALA A N 1
ATOM 855 C CA . ALA A 1 105 ? -7.036 9.887 -7.165 1.00 66.06 105 ALA A CA 1
ATOM 856 C C . ALA A 1 105 ? -8.321 9.090 -7.475 1.00 66.06 105 ALA A C 1
ATOM 858 O O . ALA A 1 105 ? -9.351 9.671 -7.808 1.00 66.06 105 ALA A O 1
ATOM 859 N N . SER A 1 106 ? -8.305 7.754 -7.346 1.00 62.69 106 SER A N 1
ATOM 860 C CA . SER A 1 106 ? -9.441 6.932 -7.798 1.00 62.69 106 SER A CA 1
ATOM 861 C C . SER A 1 106 ? -10.716 7.142 -6.977 1.00 62.69 106 SER A C 1
ATOM 863 O O . SER A 1 106 ? -11.812 7.134 -7.539 1.00 62.69 106 SER A O 1
ATOM 865 N N . TRP A 1 107 ? -10.586 7.320 -5.657 1.00 60.09 107 TRP A N 1
ATOM 866 C CA . TRP A 1 107 ? -11.743 7.462 -4.769 1.00 60.09 107 TRP A CA 1
ATOM 867 C C . TRP A 1 107 ? -12.355 8.869 -4.809 1.00 60.09 107 TRP A C 1
ATOM 869 O O . TRP A 1 107 ? -13.570 8.990 -4.691 1.00 60.09 107 TRP A O 1
ATOM 879 N N . VAL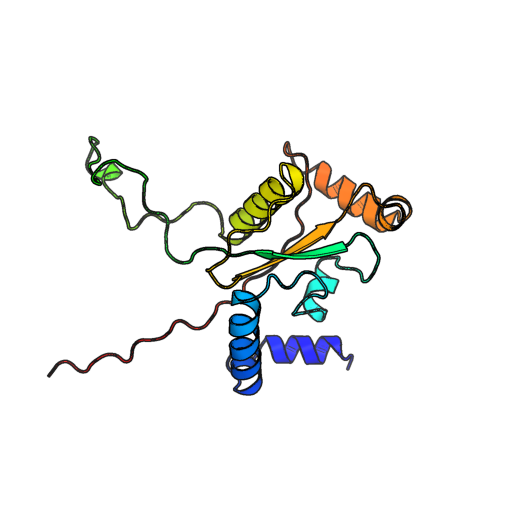 A 1 108 ? -11.539 9.910 -5.019 1.00 51.22 108 VAL A N 1
ATOM 880 C CA . VAL A 1 108 ? -12.002 11.308 -5.078 1.00 51.22 108 VAL A CA 1
ATOM 881 C C . VAL A 1 108 ? -12.692 11.625 -6.408 1.00 51.22 108 VAL A C 1
ATOM 883 O O . VAL A 1 108 ? -13.775 12.200 -6.394 1.00 51.22 108 VAL A O 1
ATOM 886 N N . ASP A 1 109 ? -12.115 11.222 -7.545 1.00 47.34 109 ASP A N 1
ATOM 887 C CA . ASP A 1 109 ? -12.571 11.720 -8.855 1.00 47.34 109 ASP A CA 1
ATOM 888 C C . ASP A 1 109 ? -13.692 10.886 -9.505 1.00 47.34 109 ASP A C 1
ATOM 890 O O . ASP A 1 109 ? -14.325 11.341 -10.456 1.00 47.34 109 ASP A O 1
ATOM 894 N N . SER A 1 110 ? -13.918 9.639 -9.067 1.00 41.00 110 SER A N 1
ATOM 895 C CA . SER A 1 110 ? -14.788 8.706 -9.816 1.00 41.00 110 SER A CA 1
ATOM 896 C C . SER A 1 110 ? -15.515 7.629 -9.003 1.00 41.00 110 SER A C 1
ATOM 898 O O . SER A 1 110 ? -16.248 6.833 -9.588 1.00 41.00 110 SER A O 1
ATOM 900 N N . GLY A 1 111 ? -15.292 7.537 -7.684 1.00 50.06 111 GLY A N 1
ATOM 901 C CA . GLY A 1 111 ? -15.827 6.445 -6.850 1.00 50.06 111 GLY A CA 1
ATOM 902 C C . GLY A 1 111 ? -15.398 5.038 -7.303 1.00 50.06 111 GLY A C 1
ATOM 903 O O . GLY A 1 111 ? -15.994 4.037 -6.903 1.00 50.06 111 GLY A O 1
ATOM 904 N N . CYS A 1 112 ? -14.394 4.942 -8.178 1.00 42.62 112 CYS A N 1
ATOM 905 C CA . CYS A 1 112 ? -14.127 3.731 -8.933 1.00 42.62 112 CYS A CA 1
ATOM 906 C C . CYS A 1 112 ? -13.208 2.783 -8.147 1.00 42.62 112 CYS A C 1
ATOM 908 O O . CYS A 1 112 ? -12.142 3.164 -7.656 1.00 42.62 112 CYS A O 1
ATOM 910 N N . SER A 1 113 ? -13.632 1.521 -8.036 1.00 50.78 113 SER A N 1
ATOM 911 C CA . SER A 1 113 ? -12.911 0.476 -7.300 1.00 50.78 113 SER A CA 1
ATOM 912 C C . SER A 1 113 ? -11.509 0.234 -7.887 1.00 50.78 113 SER A C 1
ATOM 914 O O . SER A 1 113 ? -11.355 0.245 -9.114 1.00 50.78 113 SER A O 1
ATOM 916 N N . PRO A 1 114 ? -10.467 -0.001 -7.061 1.00 51.38 114 PRO A N 1
ATOM 917 C CA . PRO A 1 114 ? -9.119 -0.235 -7.564 1.00 51.38 114 PRO A CA 1
ATOM 918 C C . PRO A 1 114 ? -9.047 -1.486 -8.463 1.00 51.38 114 PRO A C 1
ATOM 920 O O . PRO A 1 114 ? -9.698 -2.492 -8.179 1.00 51.38 114 PRO A O 1
ATOM 923 N N . PRO A 1 115 ? -8.218 -1.473 -9.527 1.00 49.88 115 PRO A N 1
ATOM 924 C CA . PRO A 1 115 ? -8.253 -2.484 -10.584 1.00 49.88 115 PRO A CA 1
ATOM 925 C C . PRO A 1 115 ? -7.961 -3.905 -10.078 1.00 49.88 115 PRO A C 1
ATOM 927 O O . PRO A 1 115 ? -6.854 -4.225 -9.626 1.00 49.88 115 PRO A O 1
ATOM 930 N N . THR A 1 116 ? -8.964 -4.770 -10.210 1.00 49.16 116 THR A N 1
ATOM 931 C CA . THR A 1 116 ? -8.982 -6.152 -9.718 1.00 49.16 116 THR A CA 1
ATOM 932 C C . THR A 1 116 ? -8.001 -7.057 -10.478 1.00 49.16 116 THR A C 1
ATOM 934 O O . THR A 1 116 ? -7.789 -6.909 -11.680 1.00 49.16 116 THR A O 1
ATOM 937 N N . GLY A 1 117 ? -7.397 -8.031 -9.784 1.00 54.34 117 GLY A N 1
ATOM 938 C CA . GLY A 1 117 ? -6.605 -9.114 -10.397 1.00 54.34 117 GLY A CA 1
ATOM 939 C C . GLY A 1 117 ? -5.163 -9.259 -9.893 1.00 54.34 117 GLY A C 1
ATOM 940 O O . GLY A 1 117 ? -4.580 -10.337 -9.992 1.00 54.34 117 GLY A O 1
ATOM 941 N N . THR A 1 118 ? -4.582 -8.223 -9.277 1.00 64.75 118 THR A N 1
ATOM 942 C CA . THR A 1 118 ? -3.350 -8.367 -8.471 1.00 64.75 118 THR A CA 1
ATOM 943 C C . THR A 1 118 ? -3.741 -8.399 -6.992 1.00 64.75 118 THR A C 1
ATOM 945 O O . THR A 1 118 ? -4.486 -7.512 -6.585 1.00 64.75 118 THR A O 1
ATOM 948 N N . PRO A 1 119 ? -3.254 -9.343 -6.158 1.00 60.91 119 PRO A N 1
ATOM 949 C CA . PRO A 1 119 ? -3.540 -9.299 -4.725 1.00 60.91 119 PRO A CA 1
ATOM 950 C C . PRO A 1 119 ? -3.036 -7.976 -4.118 1.00 60.91 119 PRO A C 1
ATOM 952 O O . PRO A 1 119 ? -1.924 -7.540 -4.462 1.00 60.91 119 PRO A O 1
ATOM 955 N N . PRO A 1 120 ? -3.810 -7.340 -3.221 1.00 68.56 120 PRO A N 1
ATOM 956 C CA . PRO A 1 120 ? -3.397 -6.114 -2.559 1.00 68.56 120 PRO A CA 1
ATOM 957 C C . PRO A 1 120 ? -2.126 -6.340 -1.741 1.00 68.56 120 PRO A C 1
ATOM 959 O O . PRO A 1 120 ? -1.932 -7.383 -1.117 1.00 68.56 120 PRO A O 1
ATOM 962 N N . ASN A 1 121 ? -1.225 -5.358 -1.786 1.00 70.56 121 ASN A N 1
ATOM 963 C CA . ASN A 1 121 ? 0.057 -5.396 -1.068 1.00 70.56 121 ASN A CA 1
ATOM 964 C C . ASN A 1 121 ? 0.109 -4.390 0.095 1.00 70.56 121 ASN A C 1
ATOM 966 O O . ASN A 1 121 ? 1.040 -4.436 0.906 1.00 70.56 121 ASN A O 1
ATOM 970 N N . PHE A 1 122 ? -0.874 -3.490 0.150 1.00 78.69 122 PHE A N 1
ATOM 971 C CA . PHE A 1 122 ? -1.012 -2.423 1.130 1.00 78.69 122 PHE A CA 1
ATOM 972 C C . PHE A 1 122 ? -2.484 -2.271 1.511 1.00 78.69 122 PHE A C 1
ATOM 974 O O . PHE A 1 122 ? -3.355 -2.372 0.652 1.00 78.69 122 PHE A O 1
ATOM 981 N N . GLU A 1 123 ? -2.730 -1.978 2.780 1.00 80.31 123 GLU A N 1
ATOM 982 C CA . GLU A 1 123 ? -3.981 -1.400 3.267 1.00 80.31 123 GLU A CA 1
ATOM 983 C C . GLU A 1 123 ? -3.720 0.079 3.539 1.00 80.31 123 GLU A C 1
ATOM 985 O O . GLU A 1 123 ? -2.666 0.442 4.075 1.00 80.31 123 GLU A O 1
ATOM 990 N N . ILE A 1 124 ? -4.653 0.928 3.123 1.00 83.12 124 ILE A N 1
ATOM 991 C CA . ILE A 1 124 ? -4.593 2.378 3.293 1.00 83.12 124 ILE A CA 1
ATOM 992 C C . ILE A 1 124 ? -5.832 2.796 4.073 1.00 83.12 124 ILE A C 1
ATOM 994 O O . ILE A 1 124 ? -6.939 2.355 3.774 1.00 83.12 124 ILE A O 1
ATOM 998 N N . ILE A 1 125 ? -5.612 3.620 5.092 1.00 85.62 125 ILE A N 1
ATOM 999 C CA . ILE A 1 125 ? -6.665 4.222 5.900 1.00 85.62 125 ILE A CA 1
ATOM 1000 C C . ILE A 1 125 ? -7.049 5.529 5.204 1.00 85.62 125 ILE A C 1
ATOM 1002 O O . ILE A 1 125 ? -6.188 6.378 4.967 1.00 85.62 125 ILE A O 1
ATOM 1006 N N . LEU A 1 126 ? -8.323 5.666 4.859 1.00 81.94 126 LEU A N 1
ATOM 1007 C CA . LEU A 1 126 ? -8.941 6.899 4.393 1.00 81.94 126 LEU A CA 1
ATOM 1008 C C . LEU A 1 126 ? -9.849 7.454 5.494 1.00 81.94 126 LEU A C 1
ATOM 1010 O O . LEU A 1 126 ? -10.370 6.704 6.324 1.00 81.94 126 LEU A O 1
ATOM 1014 N N . VAL A 1 127 ? -10.003 8.775 5.496 1.00 84.06 127 VAL A N 1
ATOM 1015 C CA . VAL A 1 127 ? -10.727 9.541 6.514 1.00 84.06 127 VAL A CA 1
ATOM 1016 C C . VAL A 1 127 ? -11.676 10.487 5.787 1.00 84.06 127 VAL A C 1
ATOM 1018 O O . VAL A 1 127 ? -11.224 11.332 5.016 1.00 84.06 127 VAL A O 1
ATOM 1021 N N . ASP A 1 128 ? -12.979 10.333 6.009 1.00 82.81 128 ASP A N 1
ATOM 1022 C CA . ASP A 1 128 ? -13.995 11.221 5.447 1.00 82.81 128 ASP A CA 1
ATOM 1023 C C . ASP A 1 128 ? -14.080 12.524 6.255 1.00 82.81 128 ASP A C 1
ATOM 1025 O O . ASP A 1 128 ? -14.645 12.579 7.347 1.00 82.81 128 ASP A O 1
ATOM 1029 N N . VAL A 1 129 ? -13.514 13.594 5.699 1.00 82.81 129 VAL A N 1
ATOM 1030 C CA . VAL A 1 129 ? -13.477 14.925 6.323 1.00 82.81 129 VAL A CA 1
ATOM 1031 C C . VAL A 1 129 ? -14.870 15.570 6.408 1.00 82.81 129 VAL A C 1
ATOM 1033 O O . VAL A 1 129 ? -15.084 16.441 7.251 1.00 82.81 129 VAL A O 1
ATOM 1036 N N . ALA A 1 130 ? -15.832 15.161 5.573 1.00 81.88 130 ALA A N 1
ATOM 1037 C CA . ALA A 1 130 ? -17.182 15.726 5.579 1.00 81.88 130 ALA A CA 1
ATOM 1038 C C . ALA A 1 130 ? -18.069 15.143 6.693 1.00 81.88 130 ALA A C 1
ATOM 1040 O O . ALA A 1 130 ? -19.027 15.796 7.120 1.00 81.88 130 ALA A O 1
ATOM 1041 N N . HIS A 1 131 ? -17.746 13.943 7.180 1.00 83.88 131 HIS A N 1
ATOM 1042 C CA . HIS A 1 131 ? -18.553 13.201 8.142 1.00 83.88 131 HIS A CA 1
ATOM 1043 C C . HIS A 1 131 ? -18.581 13.860 9.536 1.00 83.88 131 HIS A C 1
ATOM 1045 O O . HIS A 1 131 ? -17.536 14.213 10.089 1.00 83.88 131 HIS A O 1
ATOM 1051 N N . SER A 1 132 ? -19.771 13.987 10.139 1.00 89.62 132 SER A N 1
ATOM 1052 C CA . SER A 1 132 ? -19.974 14.659 11.438 1.00 89.62 132 SER A CA 1
ATOM 1053 C C . SER A 1 132 ? -19.084 14.082 12.537 1.00 89.62 132 SER A C 1
ATOM 1055 O O . SER A 1 132 ? -18.295 14.812 13.127 1.00 89.62 132 SER A O 1
ATOM 1057 N N . ALA A 1 133 ? -19.063 12.755 12.700 1.00 87.94 133 ALA A N 1
ATOM 1058 C CA . ALA A 1 133 ? -18.238 12.106 13.719 1.00 87.94 133 ALA A CA 1
ATOM 1059 C C . ALA A 1 133 ? -16.720 12.328 13.547 1.00 87.94 133 ALA A C 1
ATOM 1061 O O . ALA A 1 133 ? -15.962 11.977 14.444 1.00 87.94 133 ALA A O 1
ATOM 1062 N N . ILE A 1 134 ? -16.238 12.884 12.427 1.00 86.94 134 ILE A N 1
ATOM 1063 C CA . ILE A 1 134 ? -14.846 13.335 12.243 1.00 86.94 134 ILE A CA 1
ATOM 1064 C C . ILE A 1 134 ? -14.716 14.843 12.449 1.00 86.94 134 ILE A C 1
ATOM 1066 O O . ILE A 1 134 ? -13.757 15.280 13.085 1.00 86.94 134 ILE A O 1
ATOM 1070 N N . ARG A 1 135 ? -15.684 15.626 11.968 1.00 85.56 135 ARG A N 1
ATOM 1071 C CA . ARG A 1 135 ? -15.728 17.081 12.149 1.00 85.56 135 ARG A CA 1
ATOM 1072 C C . ARG A 1 135 ? -15.876 17.487 13.610 1.00 85.56 135 ARG A C 1
ATOM 1074 O O . ARG A 1 135 ? -15.245 18.456 14.005 1.00 85.56 135 ARG A O 1
ATOM 1081 N N . ASP A 1 136 ? -16.635 16.750 14.406 1.00 88.94 136 ASP A N 1
ATOM 1082 C CA . ASP A 1 136 ? -16.918 17.110 15.800 1.00 88.94 136 ASP A CA 1
ATOM 1083 C C . ASP A 1 136 ? -15.762 16.732 16.754 1.00 88.94 136 ASP A C 1
ATOM 1085 O O . ASP A 1 136 ? -15.719 17.164 17.904 1.00 88.94 136 ASP A O 1
ATOM 1089 N N . ASP A 1 137 ? -14.789 15.944 16.277 1.00 87.25 137 ASP A N 1
ATOM 1090 C CA . ASP A 1 137 ? -13.674 15.414 17.065 1.00 87.25 137 ASP A CA 1
ATOM 1091 C C . ASP A 1 137 ? -12.408 16.298 16.909 1.00 87.25 137 ASP A C 1
ATOM 1093 O O . ASP A 1 137 ? -11.687 16.191 15.906 1.00 87.25 137 ASP A O 1
ATOM 1097 N N . PRO A 1 138 ? -12.041 17.142 17.899 1.00 86.06 138 PRO A N 1
ATOM 1098 C CA . PRO A 1 138 ? -10.961 18.127 17.743 1.00 86.06 138 PRO A CA 1
ATOM 1099 C C . PRO A 1 138 ? -9.584 17.482 17.530 1.00 86.06 138 PRO A C 1
ATOM 1101 O O . PRO A 1 138 ? -8.708 18.058 16.887 1.00 86.06 138 PRO A O 1
ATOM 1104 N N . LYS A 1 139 ? -9.387 16.253 18.025 1.00 85.19 139 LYS A N 1
ATOM 1105 C CA . LYS A 1 139 ? -8.149 15.482 17.817 1.00 85.19 139 LYS A CA 1
ATOM 1106 C C . LYS A 1 139 ? -7.958 15.070 16.357 1.00 85.19 139 LYS A C 1
ATOM 1108 O O . LYS A 1 139 ? -6.819 14.987 15.907 1.00 85.19 139 LYS A O 1
ATOM 1113 N N . ASP A 1 140 ? -9.048 14.807 15.638 1.00 83.31 140 ASP A N 1
ATOM 1114 C CA . ASP A 1 140 ? -8.990 14.388 14.236 1.00 83.31 140 ASP A CA 1
ATOM 1115 C C . ASP A 1 140 ? -8.982 15.592 13.299 1.00 83.31 140 ASP A C 1
ATOM 1117 O O . ASP A 1 140 ? -8.203 15.592 12.348 1.00 83.31 140 ASP A O 1
ATOM 1121 N N . GLN A 1 141 ? -9.706 16.668 13.633 1.00 79.56 141 GLN A N 1
ATOM 1122 C CA . GLN A 1 141 ? -9.508 17.965 12.978 1.00 79.56 141 GLN A CA 1
ATOM 1123 C C . GLN A 1 141 ? -8.040 18.419 13.038 1.00 79.56 141 GLN A C 1
ATOM 1125 O O . GLN A 1 141 ? -7.468 18.758 12.004 1.00 79.56 141 GLN A O 1
ATOM 1130 N N . LEU A 1 142 ? -7.403 18.381 14.216 1.00 76.44 142 LEU A N 1
ATOM 1131 C CA . LEU A 1 142 ? -6.002 18.785 14.375 1.00 76.44 142 LEU A CA 1
ATOM 1132 C C . LEU A 1 142 ? -5.051 17.906 13.544 1.00 76.44 142 LEU A C 1
ATOM 1134 O O . LEU A 1 142 ? -4.137 18.421 12.900 1.00 76.44 142 LEU A O 1
ATOM 1138 N N . ALA A 1 143 ? -5.284 16.589 13.513 1.00 75.25 143 ALA A N 1
ATOM 1139 C CA . ALA A 1 143 ? -4.504 15.663 12.693 1.00 75.25 143 ALA A CA 1
ATOM 1140 C C . ALA A 1 143 ? -4.664 15.940 11.184 1.00 75.25 143 ALA A C 1
ATOM 1142 O O . ALA A 1 143 ? -3.681 15.890 10.442 1.00 75.25 143 ALA A O 1
ATOM 1143 N N . LEU A 1 144 ? -5.877 16.279 10.734 1.00 69.88 144 LEU A N 1
ATOM 1144 C CA . LEU A 1 144 ? -6.158 16.663 9.350 1.00 69.88 144 LEU A CA 1
ATOM 1145 C C . LEU A 1 144 ? -5.504 18.007 8.990 1.00 69.88 144 LEU A C 1
ATOM 1147 O O . LEU A 1 144 ? -4.840 18.092 7.958 1.00 69.88 144 LEU A O 1
ATOM 1151 N N . GLN A 1 145 ? -5.617 19.027 9.847 1.00 64.75 145 GLN A N 1
ATOM 1152 C CA . GLN A 1 145 ? -5.038 20.364 9.641 1.00 64.75 145 GLN A CA 1
ATOM 1153 C C . GLN A 1 145 ? -3.504 20.337 9.573 1.00 64.75 145 GLN A C 1
ATOM 1155 O O . GLN A 1 145 ? -2.920 20.866 8.624 1.00 64.75 145 GLN A O 1
ATOM 1160 N N . ALA A 1 146 ? -2.851 19.653 10.520 1.00 58.41 146 ALA A N 1
ATOM 1161 C CA . ALA A 1 146 ? -1.396 19.480 10.535 1.00 58.41 146 ALA A CA 1
ATOM 1162 C C . ALA A 1 146 ? -0.872 18.779 9.268 1.00 58.41 146 ALA A C 1
ATOM 1164 O O . ALA A 1 146 ? 0.271 18.976 8.855 1.00 58.41 146 ALA A O 1
ATOM 1165 N N . CYS A 1 147 ? -1.715 17.963 8.634 1.00 55.09 147 CYS A N 1
ATOM 1166 C CA . CYS A 1 147 ? -1.372 17.227 7.429 1.00 55.09 147 CYS A CA 1
ATOM 1167 C C . CYS A 1 147 ? -1.766 17.988 6.139 1.00 55.09 147 CYS A C 1
ATOM 1169 O O . CYS A 1 147 ? -1.082 17.852 5.128 1.00 55.09 147 CYS A O 1
ATOM 1171 N N . ALA A 1 148 ? -2.762 18.883 6.182 1.00 47.06 148 ALA A N 1
ATOM 1172 C CA . ALA A 1 148 ? -3.097 19.814 5.096 1.00 47.06 148 ALA A CA 1
ATOM 1173 C C . ALA A 1 148 ? -2.038 20.919 4.893 1.00 47.06 148 ALA A C 1
ATOM 1175 O O . ALA A 1 148 ? -1.787 21.349 3.766 1.00 47.06 148 ALA A O 1
ATOM 1176 N N . GLN A 1 149 ? -1.349 21.343 5.959 1.00 36.91 149 GLN A N 1
ATOM 1177 C CA . GLN A 1 149 ? -0.211 22.271 5.856 1.00 36.91 149 GLN A CA 1
ATOM 1178 C C . GLN A 1 149 ? 1.015 21.641 5.155 1.00 36.91 149 GLN A C 1
ATOM 1180 O O . GLN A 1 149 ? 1.899 22.357 4.676 1.00 36.91 149 GLN A O 1
ATOM 1185 N N . ALA A 1 150 ? 1.058 20.313 4.994 1.00 33.69 150 ALA A N 1
ATOM 1186 C CA . ALA A 1 150 ? 2.151 19.580 4.352 1.00 33.69 150 ALA A CA 1
ATOM 1187 C C . ALA A 1 150 ? 2.050 19.508 2.805 1.00 33.69 150 ALA A C 1
ATOM 1189 O O . ALA A 1 150 ? 2.217 18.443 2.215 1.00 33.69 150 ALA A O 1
ATOM 1190 N N . ARG A 1 151 ? 1.937 20.684 2.158 1.00 37.03 151 ARG A N 1
ATOM 1191 C CA . ARG A 1 151 ? 2.084 20.973 0.703 1.00 37.03 151 ARG A CA 1
ATOM 1192 C C . ARG A 1 151 ? 0.942 20.568 -0.251 1.00 37.03 151 ARG A C 1
ATOM 1194 O O . ARG A 1 151 ? 0.774 19.398 -0.557 1.00 37.03 151 ARG A O 1
ATOM 1201 N N . ARG A 1 152 ? 0.376 21.585 -0.928 1.00 31.67 152 ARG A N 1
ATOM 1202 C CA . ARG A 1 152 ? 0.018 21.657 -2.378 1.00 31.67 152 ARG A CA 1
ATOM 1203 C C . ARG A 1 152 ? -0.525 20.386 -3.086 1.00 31.67 152 ARG A C 1
ATOM 1205 O O . ARG A 1 152 ? -0.293 20.203 -4.278 1.00 31.67 152 ARG A O 1
ATOM 1212 N N . ALA A 1 153 ? -1.288 19.559 -2.389 1.00 31.94 153 ALA A N 1
ATOM 1213 C CA . ALA A 1 153 ? -2.228 18.579 -2.925 1.00 31.94 153 ALA A CA 1
ATOM 1214 C C . ALA A 1 153 ? -3.324 18.398 -1.856 1.00 31.94 153 ALA A C 1
ATOM 1216 O O . ALA A 1 153 ? -2.982 18.376 -0.674 1.00 31.94 153 ALA A O 1
ATOM 1217 N N . PRO A 1 154 ? -4.619 18.330 -2.210 1.00 31.88 154 PRO A N 1
ATOM 1218 C CA . PRO A 1 154 ? -5.684 18.615 -1.243 1.00 31.88 154 PRO A CA 1
ATOM 1219 C C . PRO A 1 154 ? -5.949 17.560 -0.148 1.00 31.88 154 PRO A C 1
ATOM 1221 O O . PRO A 1 154 ? -6.857 17.779 0.648 1.00 31.88 154 PRO A O 1
ATOM 1224 N N . TRP A 1 155 ? -5.201 16.448 -0.063 1.00 45.06 155 TRP A N 1
ATOM 1225 C CA . TRP A 1 155 ? -5.537 15.338 0.845 1.00 45.06 155 TRP A CA 1
ATOM 1226 C C . TRP A 1 155 ? -4.337 14.725 1.583 1.00 45.06 155 TRP A C 1
ATOM 1228 O O . TRP A 1 155 ? -3.255 14.501 1.038 1.00 45.06 155 TRP A O 1
ATOM 1238 N N . SER A 1 156 ? -4.564 14.453 2.865 1.00 33.84 156 SER A N 1
ATOM 1239 C CA . SER A 1 156 ? -3.579 14.141 3.898 1.00 33.84 156 SER A CA 1
ATOM 1240 C C . SER A 1 156 ? -3.416 12.631 4.129 1.00 33.84 156 SER A C 1
ATOM 1242 O O . SER A 1 156 ? -4.185 11.998 4.851 1.00 33.84 156 SER A O 1
ATOM 1244 N N . HIS A 1 157 ? -2.389 12.021 3.530 1.00 41.78 157 HIS A N 1
ATOM 1245 C CA . HIS A 1 157 ? -2.217 10.562 3.548 1.00 41.78 157 HIS A CA 1
ATOM 1246 C C . HIS A 1 157 ? -1.375 10.031 4.727 1.00 41.78 157 HIS A C 1
ATOM 1248 O O . HIS A 1 157 ? -0.146 9.940 4.658 1.00 41.78 157 HIS A O 1
ATOM 1254 N N . LEU A 1 158 ? -2.042 9.547 5.782 1.00 33.22 158 LEU A N 1
ATOM 1255 C CA . LEU A 1 158 ? -1.434 8.669 6.793 1.00 33.22 158 LEU A CA 1
ATOM 1256 C C . LEU A 1 158 ? -1.511 7.193 6.360 1.00 33.22 158 LEU A C 1
ATOM 1258 O O . LEU A 1 158 ? -2.513 6.508 6.540 1.00 33.22 158 LEU A O 1
ATOM 1262 N N . CYS A 1 159 ? -0.408 6.666 5.823 1.00 36.53 159 CYS A N 1
ATOM 1263 C CA . CYS A 1 159 ? -0.265 5.255 5.433 1.00 36.53 159 CYS A CA 1
ATOM 1264 C C . CYS A 1 159 ? 0.924 4.578 6.140 1.00 36.53 159 CYS A C 1
ATOM 1266 O O . CYS A 1 159 ? 1.942 5.222 6.357 1.00 36.53 159 CYS A O 1
ATOM 1268 N N . TRP A 1 160 ? 0.837 3.271 6.440 1.00 36.75 160 TRP A N 1
ATOM 1269 C CA . TRP A 1 160 ? 1.933 2.306 6.710 1.00 36.75 160 TRP A CA 1
ATOM 1270 C C . TRP A 1 160 ? 1.303 0.888 6.714 1.00 36.75 160 TRP A C 1
ATOM 1272 O O . TRP A 1 160 ? 0.272 0.704 7.340 1.00 36.75 160 TRP A O 1
ATOM 1282 N N . GLN A 1 161 ? 1.847 -0.218 6.188 1.00 39.53 161 GLN A N 1
ATOM 1283 C CA . GLN A 1 161 ? 3.186 -0.602 5.716 1.00 39.53 161 GLN A CA 1
ATOM 1284 C C . GLN A 1 161 ? 3.056 -1.889 4.864 1.00 39.53 161 GLN A C 1
ATOM 1286 O O . GLN A 1 161 ? 2.032 -2.559 4.889 1.00 39.53 161 GLN A O 1
ATOM 1291 N N . GLN A 1 162 ? 4.133 -2.287 4.189 1.00 32.28 162 GLN A N 1
ATOM 1292 C CA . GLN A 1 162 ? 4.287 -3.561 3.474 1.00 32.28 162 GLN A CA 1
ATOM 1293 C C . GLN A 1 162 ? 3.836 -4.834 4.225 1.00 32.28 162 GLN A C 1
ATOM 1295 O O . GLN A 1 162 ? 4.294 -5.131 5.338 1.00 32.28 162 GLN A O 1
ATOM 1300 N N . VAL A 1 163 ? 3.163 -5.716 3.479 1.00 33.78 163 VAL A N 1
ATOM 1301 C CA . VAL A 1 163 ? 3.366 -7.170 3.580 1.00 33.78 163 VAL A CA 1
ATOM 1302 C C . VAL A 1 163 ? 4.306 -7.610 2.446 1.00 33.78 163 VAL A C 1
ATOM 1304 O O . VAL A 1 163 ? 3.873 -7.735 1.297 1.00 33.78 163 VAL A O 1
ATOM 1307 N N . PRO A 1 164 ? 5.602 -7.869 2.714 1.00 32.41 164 PRO A N 1
ATOM 1308 C CA . PRO A 1 164 ? 6.454 -8.557 1.757 1.00 32.41 164 PRO A CA 1
ATOM 1309 C C . PRO A 1 164 ? 5.987 -10.013 1.685 1.00 32.41 164 PRO A C 1
ATOM 1311 O O . PRO A 1 164 ? 6.385 -10.847 2.490 1.00 32.41 164 PRO A O 1
ATOM 1314 N N . TRP A 1 165 ? 5.083 -10.304 0.748 1.00 39.00 165 TRP A N 1
ATOM 1315 C CA . TRP A 1 165 ? 4.746 -11.692 0.411 1.00 39.00 165 TRP A CA 1
ATOM 1316 C C . TRP A 1 165 ? 6.026 -12.446 0.046 1.00 39.00 165 TRP A C 1
ATOM 1318 O O . TRP A 1 165 ? 6.788 -11.884 -0.760 1.00 39.00 165 TRP A O 1
ATOM 1328 N N . PRO A 1 166 ? 6.251 -13.670 0.565 1.00 29.27 166 PRO A N 1
ATOM 1329 C CA . PRO A 1 166 ? 7.408 -14.464 0.189 1.00 29.27 166 PRO A CA 1
ATOM 1330 C C . PRO A 1 166 ? 7.455 -14.577 -1.332 1.00 29.27 166 PRO A C 1
ATOM 1332 O O . PRO A 1 166 ? 6.450 -14.874 -1.989 1.00 29.27 166 PRO A O 1
ATOM 1335 N N . ALA A 1 167 ? 8.627 -14.312 -1.906 1.00 32.69 167 ALA A N 1
ATOM 1336 C CA . ALA A 1 167 ? 8.868 -14.734 -3.271 1.00 32.69 167 ALA A CA 1
ATOM 1337 C C . ALA A 1 167 ? 8.596 -16.241 -3.329 1.00 32.69 167 ALA A C 1
ATOM 1339 O O . ALA A 1 167 ? 9.040 -16.980 -2.448 1.00 32.69 167 ALA A O 1
ATOM 1340 N N . ARG A 1 168 ? 7.901 -16.706 -4.373 1.00 35.16 168 ARG A N 1
ATOM 1341 C CA . ARG A 1 168 ? 8.051 -18.098 -4.790 1.00 35.16 168 ARG A CA 1
ATOM 1342 C C . ARG A 1 168 ? 9.513 -18.211 -5.213 1.00 35.16 168 ARG A C 1
ATOM 1344 O O . ARG A 1 168 ? 9.834 -17.883 -6.354 1.00 35.16 168 ARG A O 1
ATOM 1351 N N . GLN A 1 169 ? 10.388 -18.588 -4.278 1.00 37.31 169 GLN A N 1
ATOM 1352 C CA . GLN A 1 169 ? 11.686 -19.137 -4.629 1.00 37.31 169 GLN A CA 1
ATOM 1353 C C . GLN A 1 169 ? 11.349 -20.299 -5.557 1.00 37.31 169 GLN A C 1
ATOM 1355 O O . GLN A 1 169 ? 10.683 -21.252 -5.150 1.00 37.31 169 GLN A O 1
ATOM 1360 N N . ARG A 1 170 ? 11.671 -20.154 -6.845 1.00 35.28 170 ARG A N 1
ATOM 1361 C CA . ARG A 1 170 ? 11.733 -21.336 -7.694 1.00 35.28 170 ARG A CA 1
ATOM 1362 C C . ARG A 1 170 ? 12.853 -22.174 -7.076 1.00 35.28 170 ARG A C 1
ATOM 1364 O O . ARG A 1 170 ? 13.900 -21.579 -6.806 1.00 35.28 170 ARG A O 1
ATOM 1371 N N . PRO A 1 17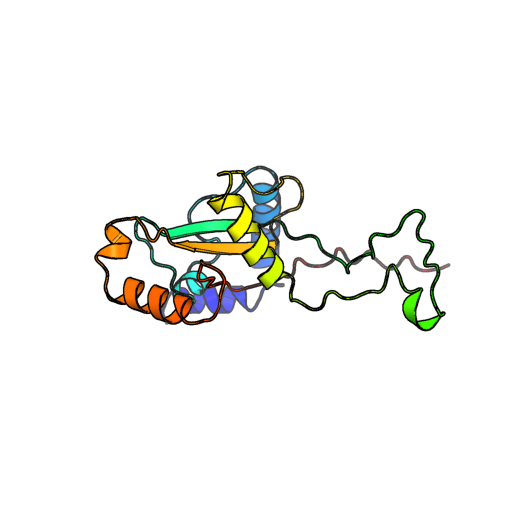1 ? 12.657 -23.475 -6.805 1.00 35.38 171 PRO A N 1
ATOM 1372 C CA . PRO A 1 171 ? 13.801 -24.314 -6.491 1.00 35.38 171 PRO A CA 1
ATOM 1373 C C . PRO A 1 171 ? 14.816 -24.123 -7.619 1.00 35.38 171 PRO A C 1
ATOM 1375 O O . PRO A 1 171 ? 14.434 -24.095 -8.794 1.00 35.38 171 PRO A O 1
ATOM 1378 N N . HIS A 1 172 ? 16.079 -23.906 -7.261 1.00 42.31 172 HIS A N 1
ATOM 1379 C CA . HIS A 1 172 ? 17.146 -23.935 -8.248 1.00 42.31 172 HIS A CA 1
ATOM 1380 C C . HIS A 1 172 ? 17.121 -25.331 -8.865 1.00 42.31 172 HIS A C 1
ATOM 1382 O O . HIS A 1 172 ? 17.324 -26.318 -8.163 1.00 42.31 172 HIS A O 1
ATOM 1388 N N . SER A 1 173 ? 16.811 -25.412 -10.158 1.00 41.94 173 SER A N 1
ATOM 1389 C CA . SER A 1 173 ? 17.021 -26.635 -10.920 1.00 41.94 173 SER A CA 1
ATOM 1390 C C . SER A 1 173 ? 18.519 -26.940 -10.866 1.00 41.94 173 SER A C 1
ATOM 1392 O O . SER A 1 173 ? 19.290 -26.072 -11.298 1.00 41.94 173 SER A O 1
ATOM 1394 N N . PRO A 1 174 ? 18.953 -28.098 -10.337 1.00 50.75 174 PRO A N 1
ATOM 1395 C CA . PRO A 1 174 ? 20.342 -28.498 -10.480 1.00 50.75 174 PRO A CA 1
ATOM 1396 C C . PRO A 1 174 ? 20.638 -28.598 -11.978 1.00 50.75 174 PRO A C 1
ATOM 1398 O O . PRO A 1 174 ? 19.879 -29.216 -12.723 1.00 50.75 174 PRO A O 1
ATOM 1401 N N . GLN A 1 175 ? 21.697 -27.923 -12.417 1.00 48.31 175 GLN A N 1
ATOM 1402 C CA . GLN A 1 175 ? 22.254 -28.137 -13.745 1.00 48.31 175 GLN A CA 1
ATOM 1403 C C . GLN A 1 175 ? 23.072 -29.426 -13.662 1.00 48.31 175 GLN A C 1
ATOM 1405 O O . GLN A 1 175 ? 24.097 -29.452 -12.981 1.00 48.31 175 GLN A O 1
ATOM 1410 N N . GLY A 1 176 ? 22.547 -30.480 -14.282 1.00 45.44 176 GLY A N 1
ATOM 1411 C CA . GLY A 1 176 ? 23.325 -31.604 -14.797 1.00 45.44 176 GLY A CA 1
ATOM 1412 C C . GLY A 1 176 ? 23.469 -31.446 -16.303 1.00 45.44 176 GLY A C 1
ATOM 1413 O O . GLY A 1 176 ? 22.588 -30.768 -16.885 1.00 45.44 176 GLY A O 1
#

Sequence (176 aa):
MGAYRCVSELWRRKQSDVMTFVQRVRCWDHRRQPAIGRPTRPDKARRLGDKAKQGYVVLPCPSRRGGRKRPVHKGIVYSKPKHQGITQLKFQRNKRSVAEELLGASWVDSGCSPPTGTPPNFEIILVDVAHSAIRDDPKDQLALQACAQARRAPWSHLCWQQVPWPARQRPHSPQG

Radius of gyration: 19.95 Å; chains: 1; bounding box: 44×54×59 Å

Foldseek 3Di:
DDPLVVLVVVVVPCVDPVNLVVVVVVLVVQLVDFPKDDDPRPSVCVVLPDDPDPQKIKTFFFFDDAADFDDDVVLDDPDDPVPSDGHNHHDPDDSQVVRQVQCVVPCPPPVDHHDHDGRGFFIFIGGHPVDPVQVVDVVNVVVFVVQCVVDDDRGGGRGDDGDPDDPPPDPPDDDD

Secondary structure (DSSP, 8-state):
--HHHHHHHHTT-TTSHHHHHHHHHHHHHHHHS---BS-S-HHHHGGGT--SSTTEEEEEEE---S------GGG---S-GGG---SSPPPSS-HHHHHHHHHHHHHHHH-PPPPTTSPEEEEEEEE-TTSHHHHT-HHHHHHHHHHHTSSSSS----------PPP---------

Organism: Oryza sativa subsp. japonica (NCBI:txid39947)

InterPro domains:
  IPR000439 Large ribosomal subunit protein eL15 [PF00827] (2-150)
  IPR000439 Large ribosomal subunit protein eL15 [PTHR11847] (1-139)
  IPR000439 Large ribosomal subunit protein eL15 [SM01384] (2-156)
  IPR012678 Ribosomal protein uL23/eL15/eS24 core domain superfamily [SSF54189] (1-172)
  IPR024794 Large ribosomal subunit protein eL15 core domain superfamily [G3DSA:3.40.1120.10] (1-154)

pLDDT: mean 73.74, std 19.77, range [29.27, 94.94]